Protein AF-A0A519GRW3-F1 (afdb_monomer_lite)

Sequence (108 aa):
MNQNTTTVSTMAVQIAAVDAEQDHDLSADFSYNPADPWAVAMTLSTVTGPVTWTFARDLLIEGQYEPTGDGDVHVWPCLSPCGEAVVIVELDSPAGETLLQFPTRAIQ

Structure (mmCIF, N/CA/C/O backbone):
data_AF-A0A519GRW3-F1
#
_entry.id   AF-A0A519GRW3-F1
#
loop_
_atom_site.group_PDB
_atom_site.id
_atom_site.type_symbol
_atom_site.label_atom_id
_atom_site.label_alt_id
_atom_site.label_comp_id
_atom_site.label_asym_id
_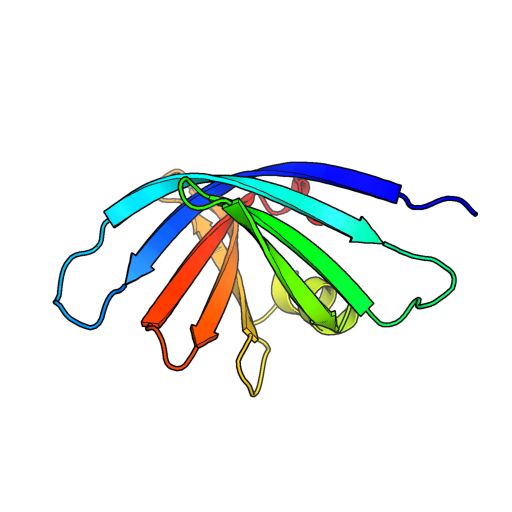atom_site.label_entity_id
_atom_site.label_seq_id
_atom_site.pdbx_PDB_ins_code
_atom_site.Cartn_x
_atom_site.Cartn_y
_atom_site.Cartn_z
_atom_site.occupancy
_atom_site.B_iso_or_equiv
_atom_site.auth_seq_id
_atom_site.auth_comp_id
_atom_site.auth_asym_id
_atom_site.auth_atom_id
_atom_site.pdbx_PDB_model_num
ATOM 1 N N . MET A 1 1 ? 2.555 7.718 -24.207 1.00 49.03 1 MET A N 1
ATOM 2 C CA . MET A 1 1 ? 2.997 7.682 -22.797 1.00 49.03 1 MET A CA 1
ATOM 3 C C . MET A 1 1 ? 1.723 7.636 -21.986 1.00 49.03 1 MET A C 1
ATOM 5 O O . MET A 1 1 ? 1.108 8.672 -21.783 1.00 49.03 1 MET A O 1
ATOM 9 N N . ASN A 1 2 ? 1.253 6.431 -21.677 1.00 53.44 2 ASN A N 1
ATOM 10 C CA . ASN A 1 2 ? -0.074 6.222 -21.113 1.00 53.44 2 ASN A CA 1
ATOM 11 C C . ASN A 1 2 ? 0.162 5.769 -19.676 1.00 53.44 2 ASN A C 1
ATOM 13 O O . ASN A 1 2 ? 0.541 4.623 -19.456 1.00 53.44 2 ASN A O 1
ATOM 17 N N . GLN A 1 3 ? 0.065 6.709 -18.739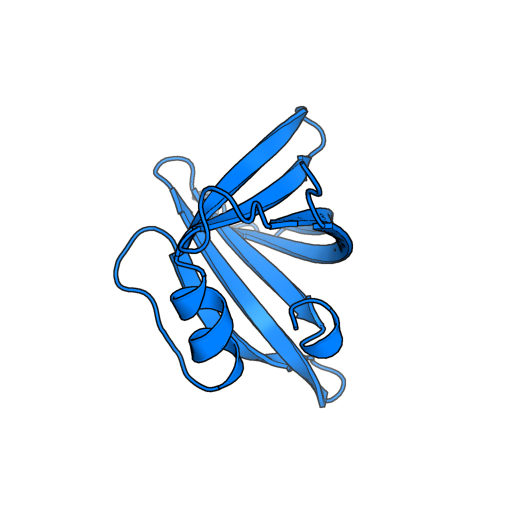 1.00 59.88 3 GLN A N 1
ATOM 18 C CA . GLN A 1 3 ? 0.042 6.394 -17.317 1.00 59.88 3 GLN A CA 1
ATOM 19 C C . GLN A 1 3 ? -1.397 6.010 -16.992 1.00 59.88 3 GLN A C 1
ATOM 21 O O . GLN A 1 3 ? -2.312 6.792 -17.257 1.00 59.88 3 GLN A O 1
ATOM 26 N N . ASN A 1 4 ? -1.596 4.790 -16.504 1.00 71.62 4 ASN A N 1
ATOM 27 C CA . ASN A 1 4 ? -2.903 4.366 -16.026 1.00 71.62 4 ASN A CA 1
ATOM 28 C C . ASN A 1 4 ? -2.969 4.746 -14.549 1.00 71.62 4 ASN A C 1
ATOM 30 O O . ASN A 1 4 ? -2.152 4.265 -13.762 1.00 71.62 4 ASN A O 1
ATOM 34 N N . THR A 1 5 ? -3.903 5.630 -14.203 1.00 73.69 5 THR A N 1
ATOM 35 C CA . THR A 1 5 ? -4.119 6.088 -12.829 1.00 73.69 5 THR A CA 1
ATOM 36 C C . THR A 1 5 ? -5.492 5.626 -12.365 1.00 73.69 5 THR A C 1
ATOM 38 O O . THR A 1 5 ? -6.492 5.904 -13.031 1.00 73.69 5 THR A O 1
ATOM 41 N N . THR A 1 6 ? -5.530 4.938 -11.230 1.00 78.62 6 THR A N 1
ATOM 42 C CA . THR A 1 6 ? -6.751 4.501 -10.554 1.00 78.62 6 THR A CA 1
ATOM 43 C C . THR A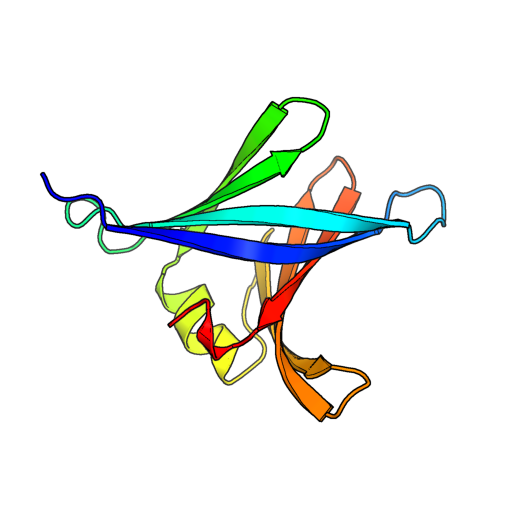 1 6 ? -6.831 5.203 -9.205 1.00 78.62 6 THR A C 1
ATOM 45 O O . THR A 1 6 ? -5.980 4.992 -8.342 1.00 78.62 6 THR A O 1
ATOM 48 N N . THR A 1 7 ? -7.861 6.025 -9.018 1.00 78.06 7 THR A N 1
ATOM 49 C CA . THR A 1 7 ? -8.157 6.668 -7.732 1.00 78.06 7 THR A CA 1
ATOM 50 C C . THR A 1 7 ? -9.008 5.743 -6.871 1.00 78.06 7 THR A C 1
ATOM 52 O O . THR A 1 7 ? -10.034 5.232 -7.327 1.00 78.06 7 THR A O 1
ATOM 55 N N . VAL A 1 8 ? -8.609 5.553 -5.617 1.00 77.69 8 VAL A N 1
ATOM 56 C CA . VAL A 1 8 ? -9.273 4.688 -4.643 1.00 77.69 8 VAL A CA 1
ATOM 57 C C . VAL A 1 8 ? -9.477 5.456 -3.339 1.00 77.69 8 VAL A C 1
ATOM 59 O O . VAL A 1 8 ? -8.528 5.952 -2.735 1.00 77.69 8 VAL A O 1
ATOM 62 N N . SER A 1 9 ? -10.722 5.532 -2.873 1.00 75.69 9 SER A N 1
ATOM 63 C CA . SER A 1 9 ? -11.004 5.963 -1.501 1.00 75.69 9 SER A CA 1
ATOM 64 C C . SER A 1 9 ? -10.641 4.834 -0.541 1.00 75.69 9 SER A C 1
ATOM 66 O O . SER A 1 9 ? -11.055 3.692 -0.749 1.00 75.69 9 SER A O 1
ATOM 68 N N . THR A 1 10 ? -9.857 5.149 0.484 1.00 77.69 10 THR A N 1
ATOM 69 C CA . THR A 1 10 ? -9.310 4.174 1.426 1.00 77.69 10 THR A CA 1
ATOM 70 C C . THR A 1 10 ? -9.447 4.676 2.855 1.00 77.69 10 THR A C 1
ATOM 72 O O . THR A 1 10 ? -9.489 5.882 3.104 1.00 77.69 10 THR A O 1
ATOM 75 N N . MET A 1 11 ? -9.509 3.746 3.799 1.00 75.75 11 MET A N 1
ATOM 76 C CA . MET A 1 11 ? -9.404 4.083 5.213 1.00 75.75 11 MET A CA 1
ATOM 77 C C . MET A 1 11 ? -7.942 3.981 5.627 1.00 75.75 11 MET A C 1
ATOM 79 O O . MET A 1 11 ? -7.259 3.018 5.276 1.00 75.75 11 MET A O 1
ATOM 83 N N . ALA A 1 12 ? -7.470 4.967 6.376 1.00 73.25 12 ALA A N 1
ATOM 84 C CA . ALA A 1 12 ? -6.130 4.991 6.924 1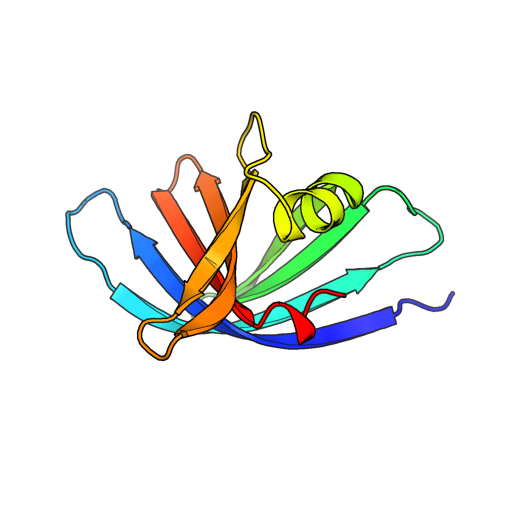.00 73.25 12 ALA A CA 1
ATOM 85 C C . ALA A 1 12 ? -6.189 5.067 8.442 1.00 73.25 12 ALA A C 1
ATOM 87 O O . ALA A 1 12 ? -6.875 5.925 8.998 1.00 73.25 12 ALA A O 1
ATOM 88 N N . VAL A 1 13 ? -5.421 4.200 9.084 1.00 71.19 13 VAL A N 1
ATOM 89 C CA . VAL A 1 13 ? -5.148 4.239 10.513 1.00 71.19 13 VAL A CA 1
ATOM 90 C C . VAL A 1 13 ? -3.688 4.620 10.664 1.00 71.19 13 VAL A C 1
ATOM 92 O O . VAL A 1 13 ? -2.794 3.885 10.245 1.00 71.19 13 VAL A O 1
ATOM 95 N N . GLN A 1 14 ? -3.431 5.797 11.220 1.00 65.94 14 GLN A N 1
ATOM 96 C CA . GLN A 1 14 ? -2.066 6.182 11.570 1.00 65.94 14 GLN A CA 1
ATOM 97 C C . GLN A 1 14 ? -1.788 5.771 13.009 1.00 65.94 14 GLN A C 1
ATOM 99 O O . GLN A 1 14 ? -2.547 6.130 13.912 1.00 65.94 14 GLN A O 1
ATOM 104 N N . ILE A 1 15 ? -0.687 5.048 13.209 1.00 61.88 15 ILE A N 1
ATOM 105 C CA . ILE A 1 15 ? -0.176 4.688 14.527 1.00 61.88 15 ILE A CA 1
ATOM 106 C C . ILE A 1 15 ? 1.052 5.565 14.768 1.00 61.88 15 ILE A C 1
ATOM 108 O O . ILE A 1 15 ? 2.177 5.272 14.362 1.00 61.88 15 ILE A O 1
ATOM 112 N N . ALA A 1 16 ? 0.823 6.716 15.397 1.00 59.44 16 ALA A N 1
ATOM 113 C CA . ALA A 1 16 ? 1.915 7.575 15.831 1.00 59.44 16 ALA A CA 1
ATOM 114 C C . ALA A 1 16 ? 2.522 7.028 17.131 1.00 59.44 16 ALA A C 1
ATOM 116 O O . ALA A 1 16 ? 1.810 6.495 17.978 1.00 59.44 16 ALA A O 1
ATOM 117 N N . ALA A 1 17 ? 3.820 7.271 17.353 1.00 54.41 17 ALA A N 1
ATOM 118 C CA . ALA A 1 17 ? 4.557 6.878 18.566 1.00 54.41 17 ALA A CA 1
ATOM 119 C C . ALA A 1 17 ? 3.955 7.396 19.900 1.00 54.41 17 ALA A C 1
ATOM 121 O O . ALA A 1 17 ? 4.440 7.060 20.980 1.00 54.41 17 ALA A O 1
ATOM 122 N N . VAL A 1 18 ? 2.907 8.221 19.837 1.00 53.78 18 VAL A N 1
ATOM 123 C CA . VAL A 1 18 ? 2.056 8.615 20.962 1.00 53.78 18 VAL A CA 1
ATOM 124 C C . VAL A 1 18 ? 0.701 7.915 20.805 1.00 53.78 18 VAL A C 1
ATOM 126 O O . VAL A 1 18 ? -0.240 8.542 20.344 1.00 53.78 18 VAL A O 1
ATOM 129 N N . ASP A 1 19 ? 0.665 6.622 21.141 1.00 51.59 19 ASP A N 1
ATOM 130 C CA . ASP A 1 19 ? -0.467 5.710 21.438 1.00 51.59 19 ASP A CA 1
ATOM 131 C C . ASP A 1 19 ? -1.905 6.213 21.152 1.00 51.59 19 ASP A C 1
ATOM 133 O O . ASP A 1 19 ? -2.776 6.228 22.024 1.00 51.59 19 ASP A O 1
ATOM 137 N N . ALA A 1 20 ? -2.161 6.675 19.931 1.00 59.00 20 ALA A N 1
ATOM 138 C CA . ALA A 1 20 ? -3.459 7.164 19.499 1.00 59.00 20 ALA A CA 1
ATOM 139 C C . ALA A 1 20 ? -3.706 6.680 18.075 1.00 59.00 20 ALA A C 1
ATOM 141 O O . ALA A 1 20 ? -3.194 7.253 17.114 1.00 59.00 20 ALA A O 1
ATOM 142 N N . GLU A 1 21 ? -4.505 5.623 17.957 1.00 62.41 21 GLU A N 1
ATOM 143 C CA . GLU A 1 21 ? -5.078 5.199 16.686 1.00 62.41 21 GLU A CA 1
ATOM 144 C C . GLU A 1 21 ? -6.037 6.296 16.210 1.00 62.41 21 GLU A C 1
ATOM 146 O O . GLU A 1 21 ? -7.019 6.630 16.882 1.00 62.41 21 GLU A O 1
ATOM 151 N N . GLN A 1 22 ? -5.722 6.910 15.071 1.00 64.38 22 GLN A N 1
ATOM 152 C CA . GLN A 1 22 ? -6.598 7.886 14.432 1.00 64.38 22 GLN A CA 1
ATOM 153 C C . GLN A 1 22 ? -7.071 7.347 13.087 1.00 64.38 22 GLN A C 1
ATOM 155 O O . GLN A 1 22 ? -6.278 7.216 12.154 1.00 64.38 22 GLN A O 1
ATOM 160 N N . ASP A 1 23 ? -8.376 7.091 12.995 1.00 66.81 23 ASP A N 1
ATOM 161 C CA . ASP A 1 23 ? -9.043 6.755 11.741 1.00 66.81 23 ASP A CA 1
ATOM 162 C C . ASP A 1 23 ? -9.245 8.017 10.893 1.00 66.81 23 ASP A C 1
ATOM 164 O O . ASP A 1 23 ? -9.833 9.011 11.342 1.00 66.81 23 ASP A O 1
ATOM 168 N N . HIS A 1 24 ? -8.787 7.978 9.644 1.00 73.56 24 HIS A N 1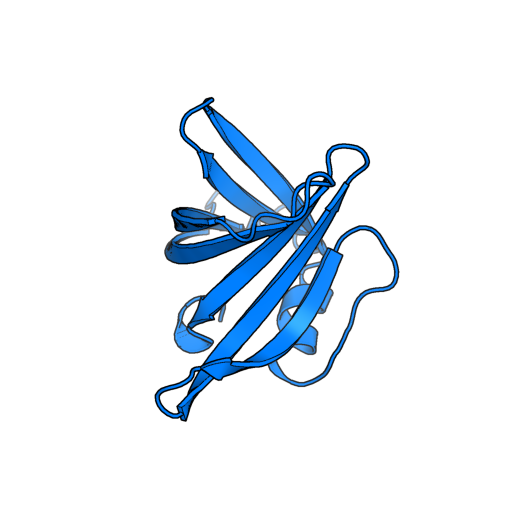
ATOM 169 C CA . HIS A 1 24 ? -9.046 9.020 8.659 1.00 73.56 24 HIS A CA 1
ATOM 170 C C . HIS A 1 24 ? -9.432 8.420 7.308 1.00 73.56 24 HIS A C 1
ATOM 172 O O . HIS A 1 24 ? -8.809 7.473 6.828 1.00 73.56 24 HIS A O 1
ATOM 178 N N . ASP A 1 25 ? -10.427 9.016 6.653 1.00 79.19 25 ASP A N 1
ATOM 179 C CA . ASP A 1 25 ? -10.679 8.761 5.238 1.00 79.19 25 ASP A CA 1
ATOM 180 C C . ASP A 1 25 ? -9.596 9.462 4.409 1.00 79.19 25 ASP A C 1
ATOM 182 O O . ASP A 1 25 ? -9.490 10.691 4.412 1.00 79.19 25 ASP A O 1
ATOM 186 N N . LEU A 1 26 ? -8.786 8.684 3.689 1.00 83.50 26 LEU A N 1
ATOM 187 C CA . LEU A 1 26 ? -7.778 9.198 2.765 1.00 83.50 26 LEU A CA 1
ATOM 188 C C . LEU A 1 26 ? -8.135 8.828 1.324 1.00 83.50 26 LEU A C 1
ATOM 190 O O . LEU A 1 26 ? -8.680 7.766 1.027 1.00 83.50 26 LEU A O 1
ATOM 194 N N . SER A 1 27 ? -7.788 9.715 0.394 1.00 87.19 27 SER A N 1
ATOM 195 C CA . SER A 1 27 ? -7.762 9.365 -1.026 1.00 87.19 27 SER A CA 1
ATOM 196 C C . SER A 1 27 ? -6.370 8.868 -1.379 1.00 87.19 27 SER A C 1
ATOM 198 O O . SER A 1 27 ? -5.384 9.550 -1.085 1.00 87.19 27 SER A O 1
ATOM 200 N N . ALA A 1 28 ? -6.301 7.708 -2.022 1.00 90.12 28 ALA A N 1
ATOM 201 C CA . ALA A 1 28 ? -5.072 7.148 -2.553 1.00 90.12 28 ALA A CA 1
ATOM 202 C C . ALA A 1 28 ? -5.192 6.972 -4.067 1.00 90.12 28 ALA A C 1
ATOM 204 O O . ALA A 1 28 ? -6.170 6.421 -4.568 1.00 90.12 28 ALA A O 1
ATOM 205 N N . ASP A 1 29 ? -4.176 7.402 -4.797 1.00 91.25 29 ASP A N 1
ATOM 206 C CA . ASP A 1 29 ? -4.084 7.228 -6.239 1.00 91.25 29 ASP A CA 1
ATOM 207 C C . ASP A 1 29 ? -2.975 6.239 -6.563 1.00 91.25 29 ASP A C 1
ATOM 209 O O . ASP A 1 29 ? -1.809 6.489 -6.264 1.00 91.25 29 ASP A O 1
ATOM 213 N N . PHE A 1 30 ? -3.328 5.126 -7.199 1.00 90.75 30 PHE A N 1
ATOM 214 C CA . PHE A 1 30 ? -2.359 4.171 -7.719 1.00 90.75 30 PHE A CA 1
ATOM 215 C C . PHE A 1 30 ? -2.067 4.507 -9.173 1.00 90.75 30 PHE A C 1
ATOM 217 O O . PHE A 1 30 ? -2.975 4.652 -9.993 1.00 90.75 30 PHE A O 1
ATOM 224 N N . SER A 1 31 ? -0.788 4.623 -9.504 1.00 90.50 31 SER A N 1
ATOM 225 C CA . SER A 1 31 ? -0.330 4.905 -10.855 1.00 90.50 31 SER A CA 1
ATOM 226 C C . SER A 1 31 ? 0.681 3.867 -11.312 1.00 90.50 31 SER A C 1
ATOM 228 O O . SER A 1 31 ? 1.584 3.458 -10.577 1.00 90.50 31 SER A O 1
ATOM 230 N N . TYR A 1 32 ? 0.502 3.438 -12.557 1.00 89.12 32 TYR A N 1
ATOM 231 C CA . TYR A 1 32 ? 1.390 2.511 -13.236 1.00 89.12 32 TYR A CA 1
ATOM 232 C C . TYR A 1 32 ? 1.996 3.180 -14.467 1.00 89.12 32 TYR A C 1
ATOM 234 O O . TYR A 1 32 ? 1.281 3.711 -15.327 1.00 89.12 32 TYR A O 1
ATOM 242 N N . ASN A 1 33 ? 3.324 3.119 -14.569 1.00 89.50 33 ASN A N 1
ATOM 243 C CA . ASN A 1 33 ? 4.068 3.618 -15.713 1.00 89.50 33 ASN A CA 1
ATOM 244 C C . ASN A 1 33 ? 4.648 2.441 -16.516 1.00 89.50 33 ASN A C 1
ATOM 246 O O . ASN A 1 33 ? 5.578 1.794 -16.048 1.00 89.50 33 ASN A O 1
ATOM 250 N N . PRO A 1 34 ? 4.205 2.200 -17.762 1.00 89.31 34 PRO A N 1
ATOM 251 C CA . PRO A 1 34 ? 4.755 1.126 -18.592 1.00 89.31 34 PRO A CA 1
ATOM 252 C C . PRO A 1 34 ? 6.260 1.245 -18.879 1.00 89.31 34 PRO A C 1
ATOM 254 O O . PRO A 1 34 ? 6.883 0.260 -19.265 1.00 89.31 34 PRO A O 1
ATOM 257 N N . ALA A 1 35 ? 6.843 2.443 -18.739 1.00 91.88 35 ALA A N 1
ATOM 258 C CA . ALA A 1 35 ? 8.285 2.646 -18.874 1.00 91.88 35 ALA A CA 1
ATOM 259 C C . ALA A 1 35 ? 9.080 2.175 -17.641 1.00 91.88 35 ALA A C 1
ATOM 261 O O . ALA A 1 35 ? 10.278 1.937 -17.765 1.00 91.88 35 ALA A O 1
ATOM 262 N N . ASP A 1 36 ? 8.419 2.022 -16.492 1.00 90.31 36 ASP A N 1
ATOM 263 C CA . ASP A 1 36 ? 8.963 1.419 -15.275 1.00 90.31 36 ASP A CA 1
ATOM 264 C C . ASP A 1 36 ? 7.999 0.332 -14.760 1.00 90.31 36 ASP A C 1
ATOM 266 O O . ASP A 1 36 ? 7.249 0.534 -13.805 1.00 90.31 36 ASP A O 1
ATOM 270 N N . PRO A 1 37 ? 7.941 -0.825 -15.444 1.00 90.19 37 PRO A N 1
ATOM 271 C CA . PRO A 1 37 ? 6.886 -1.813 -15.235 1.00 90.19 37 PRO A CA 1
ATOM 272 C C . PRO A 1 37 ? 6.986 -2.567 -13.901 1.00 90.19 37 PRO A C 1
ATOM 274 O O . PRO A 1 37 ? 6.072 -3.329 -13.573 1.00 90.19 37 PRO A O 1
ATOM 277 N N . TRP A 1 38 ? 8.091 -2.388 -13.176 1.00 92.38 38 TRP A N 1
ATOM 278 C CA . TRP A 1 38 ? 8.405 -3.073 -11.924 1.00 92.38 38 TRP A CA 1
ATOM 279 C C . TRP A 1 38 ? 7.903 -2.319 -10.699 1.00 92.38 38 TRP A C 1
ATOM 281 O O . TRP A 1 38 ? 7.819 -2.909 -9.625 1.00 92.38 38 TRP A O 1
ATOM 291 N N . ALA A 1 39 ? 7.563 -1.041 -10.852 1.00 92.94 39 ALA A N 1
ATOM 292 C CA . ALA A 1 39 ? 7.147 -0.177 -9.764 1.00 92.94 39 ALA A CA 1
ATOM 293 C C . ALA A 1 39 ? 5.669 0.211 -9.886 1.00 92.94 39 ALA A C 1
ATOM 295 O O . ALA A 1 39 ? 5.137 0.433 -10.977 1.00 92.94 39 ALA A O 1
ATOM 296 N N . VAL A 1 40 ? 5.014 0.329 -8.736 1.00 92.56 40 VAL A N 1
ATOM 297 C CA . VAL A 1 40 ? 3.724 1.004 -8.591 1.00 92.56 40 VAL A CA 1
ATOM 298 C C . VAL A 1 40 ? 3.936 2.193 -7.671 1.00 92.56 40 VAL A C 1
ATOM 300 O O . VAL A 1 40 ? 4.587 2.069 -6.633 1.00 92.56 40 VAL A O 1
ATOM 303 N N . ALA A 1 41 ? 3.393 3.346 -8.058 1.00 93.94 41 ALA A N 1
ATOM 304 C CA . ALA A 1 41 ? 3.399 4.531 -7.218 1.00 93.94 41 ALA A CA 1
ATOM 305 C C . ALA A 1 41 ? 2.002 4.759 -6.634 1.00 93.94 41 ALA A C 1
ATOM 307 O O . ALA A 1 41 ? 1.022 4.831 -7.376 1.00 93.94 41 ALA A O 1
ATOM 308 N N . MET A 1 42 ? 1.930 4.882 -5.312 1.00 93.69 42 MET A N 1
ATOM 309 C CA . MET A 1 42 ? 0.725 5.211 -4.559 1.00 93.69 42 MET A CA 1
ATOM 310 C C . MET A 1 42 ? 0.862 6.617 -3.978 1.00 93.69 42 MET A C 1
ATOM 312 O O . MET A 1 42 ? 1.761 6.874 -3.178 1.00 93.69 42 MET A O 1
ATOM 316 N N . THR A 1 43 ? -0.034 7.526 -4.348 1.00 93.31 43 THR A N 1
ATOM 317 C CA . THR A 1 43 ? -0.066 8.893 -3.825 1.00 93.31 43 THR A CA 1
ATOM 318 C C . THR A 1 43 ? -1.219 9.058 -2.845 1.00 93.31 43 THR A C 1
ATOM 320 O O . THR A 1 43 ? -2.380 8.973 -3.227 1.00 93.31 43 THR A O 1
ATOM 323 N N . LEU A 1 44 ? -0.902 9.328 -1.582 1.00 90.38 44 LEU A N 1
ATOM 324 C CA . LEU A 1 44 ? -1.861 9.623 -0.523 1.00 90.38 44 LEU A CA 1
ATOM 325 C C . LEU A 1 44 ? -2.111 11.127 -0.458 1.00 90.38 44 LEU A C 1
ATOM 327 O O . LEU A 1 44 ? -1.181 11.908 -0.254 1.00 90.38 44 LEU A O 1
ATOM 331 N N . SER A 1 45 ? -3.366 11.539 -0.588 1.00 89.75 45 SER A N 1
ATOM 332 C CA . SER A 1 45 ? -3.774 12.932 -0.406 1.00 89.75 45 SER A CA 1
ATOM 333 C C . SER A 1 45 ? -4.008 13.215 1.075 1.00 89.75 45 SER A C 1
ATOM 335 O O . SER A 1 45 ? -5.064 12.891 1.612 1.00 89.75 45 SER A O 1
ATOM 337 N N . THR A 1 46 ? -3.016 13.810 1.741 1.00 84.50 46 THR A N 1
ATOM 338 C CA . THR A 1 46 ? -3.092 14.168 3.165 1.00 84.50 46 THR A CA 1
ATOM 339 C C . THR A 1 46 ? -3.388 15.658 3.353 1.00 84.50 46 THR A C 1
ATOM 341 O O . THR A 1 46 ? -3.242 16.461 2.429 1.00 84.50 46 THR A O 1
ATOM 344 N N . VAL A 1 47 ? -3.746 16.058 4.575 1.00 81.69 47 VAL A N 1
ATOM 345 C CA . VAL A 1 47 ? -3.996 17.469 4.926 1.00 81.69 47 VAL A CA 1
ATOM 346 C C . VAL A 1 47 ? -2.764 18.371 4.777 1.00 81.69 47 VAL A C 1
ATOM 348 O O . VAL A 1 47 ? -2.913 19.576 4.584 1.00 81.69 47 VAL A O 1
ATOM 351 N N . THR A 1 48 ? -1.551 17.814 4.857 1.00 85.31 48 THR A N 1
ATOM 352 C CA . THR A 1 48 ? -0.291 18.561 4.696 1.00 85.31 48 THR A CA 1
ATOM 353 C C . THR A 1 48 ? 0.210 18.573 3.250 1.00 85.31 48 THR A C 1
ATOM 355 O O . THR A 1 48 ? 1.123 19.333 2.928 1.00 85.31 48 THR A O 1
ATOM 358 N N . GLY A 1 49 ? -0.405 17.779 2.371 1.00 87.25 49 GLY A N 1
ATOM 359 C CA . GLY A 1 49 ? -0.051 17.651 0.961 1.00 87.25 49 GLY A CA 1
ATOM 360 C C . GLY A 1 49 ? 0.007 16.193 0.489 1.00 87.25 49 GLY A C 1
ATOM 361 O O . GLY A 1 49 ? -0.095 15.264 1.295 1.00 87.25 49 GLY A O 1
ATOM 362 N N . PRO A 1 50 ? 0.151 15.965 -0.827 1.00 90.94 50 PRO A N 1
ATOM 363 C CA . PRO A 1 50 ? 0.265 14.620 -1.372 1.00 90.94 50 PRO A CA 1
ATOM 364 C C . PRO A 1 50 ? 1.609 13.979 -0.996 1.00 90.94 50 PRO A C 1
ATOM 366 O O . PRO A 1 50 ? 2.665 14.584 -1.183 1.00 90.94 50 PRO A O 1
ATOM 369 N N . VAL A 1 51 ? 1.574 12.734 -0.521 1.00 91.12 51 VAL A N 1
ATOM 370 C CA . VAL A 1 51 ? 2.761 11.918 -0.217 1.00 91.12 51 VAL A CA 1
ATOM 371 C C . VAL A 1 51 ? 2.773 10.717 -1.150 1.00 91.12 51 VAL A C 1
ATOM 373 O O . VAL A 1 51 ? 1.777 10.010 -1.241 1.00 91.12 51 VAL A O 1
ATOM 376 N N . THR A 1 52 ? 3.879 10.486 -1.860 1.00 93.19 52 THR A N 1
ATOM 377 C CA . THR A 1 52 ? 3.983 9.380 -2.826 1.00 93.19 52 THR A CA 1
ATOM 378 C C . THR A 1 52 ? 4.935 8.307 -2.330 1.00 93.19 52 THR A C 1
ATOM 380 O O . THR A 1 52 ? 6.098 8.591 -2.055 1.00 93.19 52 THR A O 1
ATOM 383 N N . TRP A 1 53 ? 4.433 7.080 -2.281 1.00 94.19 53 TRP A N 1
ATOM 384 C CA . TRP A 1 53 ? 5.185 5.863 -2.018 1.00 94.19 53 TRP A CA 1
ATOM 385 C C . TRP A 1 53 ? 5.386 5.103 -3.318 1.00 94.19 53 TRP A C 1
ATOM 387 O O . TRP A 1 53 ? 4.487 5.046 -4.151 1.00 94.19 53 TRP A O 1
ATOM 397 N N . THR A 1 54 ? 6.572 4.539 -3.513 1.00 93.94 54 THR A N 1
ATOM 398 C CA . THR A 1 54 ? 6.870 3.683 -4.664 1.00 93.94 54 THR A CA 1
ATOM 399 C C . THR A 1 54 ? 7.411 2.366 -4.152 1.00 93.94 54 THR A C 1
ATOM 401 O O . THR A 1 54 ? 8.351 2.352 -3.363 1.00 93.94 54 THR A O 1
ATOM 404 N N . PHE A 1 55 ? 6.815 1.269 -4.596 1.00 93.88 55 PHE A N 1
ATOM 405 C CA . PHE A 1 55 ? 7.186 -0.079 -4.183 1.00 93.88 55 PHE A CA 1
ATOM 406 C C . PHE A 1 55 ? 7.053 -1.048 -5.355 1.00 93.88 55 PHE A C 1
ATOM 408 O O . PHE A 1 55 ? 6.527 -0.706 -6.420 1.00 93.88 55 PHE A O 1
ATOM 415 N N . ALA A 1 56 ? 7.580 -2.258 -5.169 1.00 94.50 56 ALA A N 1
ATOM 416 C CA . ALA A 1 56 ? 7.550 -3.287 -6.194 1.00 94.50 56 ALA A CA 1
ATOM 417 C C . ALA A 1 56 ? 6.104 -3.649 -6.550 1.00 94.50 56 ALA A C 1
ATOM 419 O O . ALA A 1 56 ? 5.267 -3.883 -5.683 1.00 94.50 56 ALA A O 1
ATOM 420 N N . ARG A 1 57 ? 5.816 -3.743 -7.845 1.00 93.31 57 ARG A N 1
ATOM 421 C CA . ARG A 1 57 ? 4.511 -4.176 -8.341 1.00 93.31 57 ARG A CA 1
ATOM 422 C C . ARG A 1 57 ? 4.152 -5.571 -7.834 1.00 93.31 57 ARG A C 1
ATOM 424 O O . ARG A 1 57 ? 3.006 -5.798 -7.456 1.00 93.31 57 ARG A O 1
ATOM 431 N N . ASP A 1 58 ? 5.128 -6.473 -7.811 1.00 94.31 58 ASP A N 1
ATOM 432 C CA . ASP A 1 58 ? 4.919 -7.850 -7.367 1.00 94.31 58 ASP A CA 1
ATOM 433 C C . ASP A 1 58 ? 4.544 -7.914 -5.879 1.00 94.31 58 ASP A C 1
ATOM 435 O O . ASP A 1 58 ? 3.683 -8.710 -5.524 1.00 94.31 58 ASP A O 1
ATOM 439 N N . LEU A 1 59 ? 5.043 -6.989 -5.044 1.00 94.75 59 LEU A N 1
ATOM 440 C CA . LEU A 1 59 ? 4.644 -6.873 -3.634 1.00 94.75 59 LEU A CA 1
ATOM 441 C C . LEU A 1 59 ? 3.126 -6.666 -3.487 1.00 94.75 59 LEU A C 1
ATOM 443 O O . LEU A 1 59 ? 2.486 -7.296 -2.651 1.00 94.75 59 LEU A O 1
ATOM 447 N N . LEU A 1 60 ? 2.527 -5.816 -4.328 1.00 92.12 60 LEU A N 1
ATOM 448 C CA . LEU A 1 60 ? 1.081 -5.565 -4.303 1.00 92.12 60 LEU A CA 1
ATOM 449 C C . LEU A 1 60 ? 0.269 -6.738 -4.864 1.00 92.12 60 LEU A C 1
ATOM 451 O O . LEU A 1 60 ? -0.869 -6.962 -4.455 1.00 92.12 60 LEU A O 1
ATOM 455 N N . ILE A 1 61 ? 0.826 -7.465 -5.834 1.00 92.62 61 ILE A N 1
ATOM 456 C CA . ILE A 1 61 ? 0.165 -8.626 -6.438 1.00 92.62 61 ILE A CA 1
ATOM 457 C C . ILE A 1 61 ? 0.168 -9.795 -5.454 1.00 92.62 61 ILE A C 1
ATOM 459 O O . ILE A 1 61 ? -0.885 -10.371 -5.200 1.00 92.62 61 ILE A O 1
ATOM 463 N N . GLU A 1 62 ? 1.323 -10.131 -4.885 1.00 95.38 62 GLU A N 1
ATOM 464 C CA . GLU A 1 62 ? 1.474 -11.221 -3.916 1.00 95.38 62 GLU A CA 1
ATOM 465 C C . GLU A 1 62 ? 0.728 -10.913 -2.614 1.00 95.38 62 GLU A C 1
ATOM 467 O O . GLU A 1 62 ? -0.004 -11.762 -2.103 1.00 95.38 62 GLU A O 1
ATOM 472 N N . GLY A 1 63 ? 0.793 -9.658 -2.156 1.00 94.81 63 GLY A N 1
ATOM 473 C CA . GLY A 1 63 ? 0.125 -9.169 -0.949 1.00 94.81 63 GLY A CA 1
ATOM 474 C C . GLY A 1 63 ? -1.402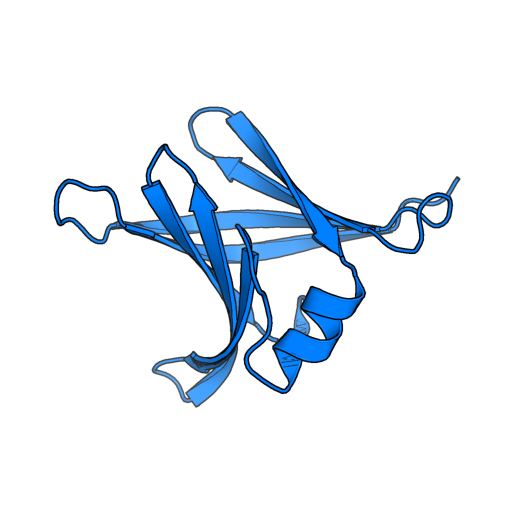 -9.223 -0.972 1.00 94.81 63 GLY A C 1
ATOM 475 O O . GLY A 1 63 ? -2.042 -9.087 0.068 1.00 94.81 63 GLY A O 1
ATOM 476 N N . GLN A 1 64 ? -2.013 -9.465 -2.135 1.00 93.81 64 GLN A N 1
ATOM 477 C CA . GLN A 1 64 ? -3.444 -9.767 -2.235 1.00 93.81 64 GLN A CA 1
ATOM 478 C C . GLN A 1 64 ? -3.794 -11.197 -1.801 1.00 93.81 64 GLN A C 1
ATOM 480 O O . GLN A 1 64 ? -4.970 -11.484 -1.569 1.00 93.81 64 GLN A O 1
ATOM 485 N N . TYR A 1 65 ? -2.810 -12.094 -1.702 1.00 94.19 65 TYR A N 1
ATOM 486 C CA . TYR A 1 65 ? -3.017 -13.524 -1.460 1.00 94.19 65 TYR A CA 1
ATOM 487 C C . TYR A 1 65 ? -2.308 -14.034 -0.206 1.00 94.19 65 TYR A C 1
ATOM 489 O O . TYR A 1 65 ? -2.838 -14.927 0.456 1.00 94.19 65 TYR A O 1
ATOM 497 N N . GLU A 1 66 ? -1.158 -13.465 0.151 1.00 95.69 66 GLU A N 1
ATOM 498 C CA . GLU A 1 66 ? -0.409 -13.833 1.353 1.00 95.69 66 GLU A CA 1
ATOM 499 C C . GLU A 1 66 ? 0.351 -12.639 1.948 1.00 95.69 66 GLU A C 1
ATOM 501 O O . GLU A 1 66 ? 0.591 -11.662 1.243 1.00 95.69 66 GLU A O 1
ATOM 506 N N . PRO A 1 67 ? 0.720 -12.675 3.241 1.00 97.00 67 PRO A N 1
ATOM 507 C CA . PRO A 1 67 ? 1.574 -11.647 3.826 1.00 97.00 67 PRO A CA 1
ATOM 508 C C . PRO A 1 67 ? 2.951 -11.590 3.150 1.00 97.00 67 PRO A C 1
ATOM 510 O O . PRO A 1 67 ? 3.644 -12.603 3.078 1.00 97.00 67 PRO A O 1
ATOM 513 N N . THR A 1 68 ? 3.352 -10.406 2.689 1.00 96.94 68 THR A N 1
ATOM 514 C CA . THR A 1 68 ? 4.616 -10.160 1.975 1.00 96.94 68 THR A CA 1
ATOM 515 C C . THR A 1 68 ? 5.192 -8.779 2.318 1.00 96.94 68 THR A C 1
ATOM 517 O O . THR A 1 68 ? 4.471 -7.889 2.773 1.00 96.94 68 THR A O 1
ATOM 520 N N . GLY A 1 69 ? 6.494 -8.594 2.096 1.00 94.44 69 GLY A N 1
ATOM 521 C CA . GLY A 1 69 ? 7.266 -7.404 2.478 1.00 94.44 69 GLY A CA 1
ATOM 522 C C . GLY A 1 69 ? 8.400 -7.742 3.448 1.00 94.44 69 GLY A C 1
ATOM 523 O O . GLY A 1 69 ? 8.224 -8.569 4.335 1.00 94.44 69 GLY A O 1
ATOM 524 N N . ASP A 1 70 ? 9.570 -7.132 3.247 1.00 85.81 70 ASP A N 1
ATOM 525 C CA . ASP A 1 70 ? 10.782 -7.322 4.077 1.00 85.81 70 ASP A CA 1
ATOM 526 C C . ASP A 1 70 ? 11.450 -5.967 4.410 1.00 85.81 70 ASP A C 1
ATOM 528 O O . ASP A 1 70 ? 12.637 -5.882 4.707 1.00 85.81 70 ASP A O 1
ATOM 532 N N . GLY A 1 71 ? 10.706 -4.864 4.299 1.00 89.25 71 GLY A N 1
ATOM 533 C CA . GLY A 1 71 ? 11.243 -3.512 4.456 1.00 89.25 71 GLY A CA 1
ATOM 534 C C . GLY A 1 71 ? 10.165 -2.527 4.876 1.00 89.25 71 GLY A C 1
ATOM 535 O O . GLY A 1 71 ? 9.241 -2.884 5.589 1.00 89.25 71 GLY A O 1
ATOM 536 N N . ASP A 1 72 ? 10.248 -1.296 4.387 1.00 93.38 72 ASP A N 1
ATOM 537 C CA . ASP A 1 72 ? 9.351 -0.209 4.806 1.00 93.38 72 ASP A CA 1
ATOM 538 C C . ASP A 1 72 ? 7.884 -0.394 4.358 1.00 93.38 72 ASP A C 1
ATOM 540 O O . ASP A 1 72 ? 7.016 0.398 4.718 1.00 93.38 72 ASP A O 1
ATOM 544 N N . VAL A 1 73 ? 7.599 -1.403 3.526 1.00 95.38 73 VAL A N 1
ATOM 545 C CA . VAL A 1 73 ? 6.255 -1.690 3.014 1.00 95.38 73 VAL A CA 1
ATOM 546 C C . VAL A 1 73 ? 5.931 -3.162 3.210 1.00 95.38 73 VAL A C 1
ATOM 548 O O . VAL A 1 73 ? 6.605 -4.030 2.648 1.00 95.38 73 VAL A O 1
ATOM 551 N N . HIS A 1 74 ? 4.848 -3.423 3.935 1.00 96.31 74 HIS A N 1
ATOM 552 C CA . HIS A 1 74 ? 4.273 -4.753 4.105 1.00 96.31 74 HIS A CA 1
ATOM 553 C C . HIS A 1 74 ? 2.844 -4.769 3.565 1.00 96.31 74 HIS A C 1
ATOM 555 O O . HIS A 1 74 ? 2.101 -3.796 3.694 1.00 96.31 74 HIS A O 1
ATOM 561 N N . VAL A 1 75 ? 2.458 -5.868 2.920 1.00 96.31 75 VAL A N 1
ATOM 562 C CA . VAL A 1 75 ? 1.143 -6.019 2.292 1.00 96.31 75 VAL A CA 1
ATOM 563 C C . VAL A 1 75 ? 0.577 -7.392 2.621 1.00 96.31 75 VAL A C 1
ATOM 565 O O . VAL A 1 75 ? 1.277 -8.396 2.504 1.00 96.31 75 VAL A O 1
ATOM 568 N N . TRP A 1 76 ? -0.689 -7.455 3.034 1.00 97.06 76 TRP A N 1
ATOM 569 C CA . TRP A 1 76 ? -1.350 -8.729 3.320 1.00 97.06 76 TRP A CA 1
ATOM 570 C C . TRP A 1 76 ? -2.869 -8.677 3.121 1.00 97.06 76 TRP A C 1
ATOM 572 O O . TRP A 1 76 ? -3.494 -7.623 3.293 1.00 97.06 76 TRP A O 1
ATOM 582 N N . PRO A 1 77 ? -3.508 -9.822 2.817 1.00 96.62 77 PRO A N 1
ATOM 583 C CA . PRO A 1 77 ? -4.959 -9.902 2.755 1.00 96.62 77 PRO A CA 1
ATOM 584 C C . PRO A 1 77 ? -5.575 -9.957 4.157 1.00 96.62 77 PRO A C 1
ATOM 586 O O . PRO A 1 77 ? -5.041 -10.579 5.076 1.00 96.62 77 PRO A O 1
ATOM 589 N N . CYS A 1 78 ? -6.753 -9.357 4.312 1.00 95.31 78 CYS A N 1
ATOM 590 C CA . CYS A 1 78 ? -7.545 -9.421 5.536 1.00 95.31 78 CYS A CA 1
ATOM 591 C C . CYS A 1 78 ? -9.051 -9.424 5.212 1.00 95.31 78 CYS A C 1
ATOM 593 O O . CYS A 1 78 ? -9.473 -9.302 4.058 1.00 95.31 78 CYS A O 1
ATOM 595 N N . LEU A 1 79 ? -9.873 -9.562 6.249 1.00 93.75 79 LEU A N 1
ATOM 596 C CA . LEU A 1 79 ? -11.307 -9.315 6.185 1.00 93.75 79 LEU A CA 1
ATOM 597 C C . LEU A 1 79 ? -11.630 -8.057 6.983 1.00 93.75 79 LEU A C 1
ATOM 599 O O . LEU A 1 79 ? -11.201 -7.916 8.127 1.00 93.75 79 LEU A O 1
ATOM 603 N N . SER A 1 80 ? -12.422 -7.165 6.393 1.00 88.75 80 SER A N 1
ATOM 604 C CA . SER A 1 80 ? -12.979 -6.033 7.132 1.00 88.75 80 SER A CA 1
ATOM 605 C C . SER A 1 80 ? -13.918 -6.525 8.248 1.00 88.75 80 SER A C 1
ATOM 607 O O . SER A 1 80 ? -14.386 -7.669 8.200 1.00 88.75 80 SER A O 1
ATOM 609 N N . PRO A 1 81 ? -14.295 -5.674 9.222 1.00 86.00 81 PRO A N 1
ATOM 610 C CA . PRO A 1 81 ? -15.275 -6.040 10.252 1.00 86.00 81 PRO A CA 1
ATOM 611 C C . PRO A 1 81 ? -16.626 -6.521 9.694 1.00 86.00 81 PRO A C 1
ATOM 613 O O . PRO A 1 81 ? -17.350 -7.260 10.358 1.00 86.00 81 PRO A O 1
ATOM 616 N N . CYS A 1 82 ? -16.959 -6.128 8.461 1.00 89.94 82 CYS A N 1
ATOM 617 C CA . CYS A 1 82 ? -18.168 -6.543 7.747 1.00 89.94 82 CYS A CA 1
ATOM 618 C C . CYS A 1 82 ? -17.987 -7.837 6.926 1.00 89.94 82 CYS A C 1
ATOM 620 O O . CYS A 1 82 ? -18.934 -8.279 6.278 1.00 89.94 82 CYS A O 1
ATOM 622 N N . GLY A 1 83 ? -16.796 -8.446 6.935 1.00 91.75 83 GLY A N 1
ATOM 623 C CA . GLY A 1 83 ? -16.474 -9.668 6.193 1.00 91.75 83 GLY A CA 1
ATOM 624 C C . GLY A 1 83 ? -16.121 -9.450 4.718 1.00 91.75 83 GLY A C 1
ATOM 625 O O . GLY A 1 83 ? -16.150 -10.404 3.943 1.00 91.75 83 GLY A O 1
ATOM 626 N N . GLU A 1 84 ? -15.807 -8.219 4.306 1.00 92.12 84 GLU A N 1
ATOM 627 C CA . GLU A 1 84 ? -15.375 -7.939 2.933 1.00 92.12 84 GLU A CA 1
ATOM 628 C C . GLU A 1 84 ? -13.876 -8.199 2.767 1.00 92.12 84 GLU A C 1
ATOM 630 O O . GLU A 1 84 ? -13.089 -7.894 3.663 1.00 92.12 84 GLU A O 1
ATOM 635 N N . ALA A 1 85 ? -13.478 -8.720 1.603 1.00 92.62 85 ALA A N 1
ATOM 636 C CA . ALA A 1 85 ? -12.070 -8.876 1.259 1.00 92.62 85 ALA A CA 1
ATOM 637 C C . ALA A 1 85 ? -11.400 -7.502 1.117 1.00 92.62 85 ALA A C 1
ATOM 639 O O . ALA A 1 85 ? -11.812 -6.667 0.297 1.00 92.62 85 ALA A O 1
ATOM 640 N N . VAL A 1 86 ? -10.367 -7.294 1.925 1.00 94.19 86 VAL A N 1
ATOM 641 C CA . VAL A 1 86 ? -9.534 -6.096 1.920 1.00 94.19 86 VAL A CA 1
ATOM 642 C C . VAL A 1 86 ? -8.067 -6.493 1.869 1.00 94.19 86 VAL A C 1
ATOM 644 O O . VAL A 1 86 ? -7.693 -7.618 2.200 1.00 94.19 86 VAL A O 1
ATOM 647 N N . VAL A 1 87 ? -7.233 -5.552 1.460 1.00 94.75 87 VAL A N 1
ATOM 648 C CA . VAL A 1 87 ? -5.784 -5.653 1.575 1.00 94.75 87 VAL A CA 1
ATOM 649 C C . VAL A 1 87 ? -5.305 -4.534 2.465 1.00 94.75 87 VAL A C 1
ATOM 651 O O . VAL A 1 87 ? -5.725 -3.384 2.316 1.00 94.75 87 VAL A O 1
ATOM 654 N N . ILE A 1 88 ? -4.441 -4.904 3.396 1.00 95.06 88 ILE A N 1
ATOM 655 C CA . ILE A 1 88 ? -3.757 -3.966 4.260 1.00 95.06 88 ILE A CA 1
ATOM 656 C C . ILE A 1 88 ? -2.402 -3.662 3.637 1.00 95.06 88 ILE A C 1
ATOM 658 O O . ILE A 1 88 ? -1.692 -4.577 3.225 1.00 95.06 88 ILE A O 1
ATOM 662 N N . VAL A 1 89 ? -2.080 -2.376 3.547 1.00 94.50 89 VAL A N 1
ATOM 663 C CA . VAL A 1 89 ? -0.749 -1.877 3.210 1.00 94.50 89 VAL A CA 1
ATOM 664 C C . VAL A 1 89 ? -0.236 -1.127 4.425 1.00 94.50 89 VAL A C 1
ATOM 666 O O . VAL A 1 89 ? -0.797 -0.101 4.810 1.00 94.50 89 VAL A O 1
ATOM 669 N N . GLU A 1 90 ? 0.818 -1.647 5.023 1.00 94.69 90 GLU A N 1
ATOM 670 C CA . GLU A 1 90 ? 1.549 -1.001 6.100 1.00 94.69 90 GLU A CA 1
ATOM 671 C C . GLU A 1 90 ? 2.752 -0.265 5.532 1.00 94.69 90 GLU A C 1
ATOM 673 O O . GLU A 1 90 ? 3.492 -0.799 4.704 1.00 94.69 90 GLU A O 1
ATOM 678 N N . LEU A 1 91 ? 2.918 0.972 5.981 1.00 93.06 91 LEU A N 1
ATOM 679 C CA . LEU A 1 91 ? 4.026 1.844 5.647 1.00 93.06 91 LEU A CA 1
ATOM 680 C C . LEU A 1 91 ? 4.765 2.162 6.940 1.00 93.06 91 LEU A C 1
ATOM 682 O O . LEU A 1 91 ? 4.252 2.915 7.772 1.00 93.06 91 LEU A O 1
ATOM 686 N N . ASP A 1 92 ? 5.951 1.592 7.092 1.00 91.62 92 ASP A N 1
ATOM 687 C CA . ASP A 1 92 ? 6.850 1.900 8.194 1.00 91.62 92 ASP A CA 1
ATOM 688 C C . ASP A 1 92 ? 7.817 3.005 7.762 1.00 91.62 92 ASP A C 1
ATOM 690 O O . ASP A 1 92 ? 8.403 2.992 6.679 1.00 91.62 92 ASP A O 1
ATOM 694 N N . SER A 1 93 ? 7.943 4.031 8.593 1.00 85.44 93 SER A N 1
ATOM 695 C CA . SER A 1 93 ? 8.854 5.137 8.354 1.00 85.44 93 SER A CA 1
ATOM 696 C C . SER A 1 93 ? 9.401 5.657 9.680 1.00 85.44 93 SER A C 1
ATOM 698 O O . SER A 1 93 ? 8.731 5.571 10.708 1.00 85.44 93 SER A O 1
ATOM 700 N N . PRO A 1 94 ? 10.555 6.348 9.688 1.00 83.25 94 PRO A N 1
ATOM 701 C CA . PRO A 1 94 ? 11.072 6.971 10.909 1.00 83.25 94 PRO A CA 1
ATOM 702 C C . PRO A 1 94 ? 10.114 7.978 11.571 1.00 83.25 94 PRO A C 1
ATOM 704 O O . PRO A 1 94 ? 10.331 8.364 12.719 1.00 83.25 94 PRO A O 1
ATOM 707 N N . ALA A 1 95 ? 9.099 8.457 10.843 1.00 78.00 95 ALA A N 1
ATOM 708 C CA . ALA A 1 95 ? 8.080 9.363 11.360 1.00 78.00 95 ALA A CA 1
ATOM 709 C C . ALA A 1 95 ? 6.908 8.637 12.052 1.00 78.00 95 ALA A C 1
ATOM 711 O O . ALA A 1 95 ? 6.132 9.293 12.747 1.00 78.00 95 ALA A O 1
ATOM 712 N N . GLY A 1 96 ? 6.785 7.319 11.876 1.00 82.75 96 GLY A N 1
ATOM 713 C CA . GLY A 1 96 ? 5.705 6.488 12.397 1.00 82.75 96 GLY A CA 1
ATOM 714 C C . GLY A 1 96 ? 5.211 5.458 11.382 1.00 82.75 96 GLY A C 1
ATOM 715 O O . GLY A 1 96 ? 5.600 5.481 10.209 1.00 82.75 96 GLY A O 1
ATOM 716 N N . GLU A 1 97 ? 4.310 4.603 11.859 1.00 87.62 97 GLU A N 1
ATOM 717 C CA . GLU A 1 97 ? 3.688 3.518 11.104 1.00 87.62 97 GLU A CA 1
ATOM 718 C C . GLU A 1 97 ? 2.297 3.951 10.621 1.00 87.62 97 GLU A C 1
ATOM 720 O O . GLU A 1 97 ? 1.527 4.611 11.328 1.00 87.62 97 GLU A O 1
ATOM 725 N N . THR A 1 98 ? 1.959 3.612 9.381 1.00 88.94 98 THR A N 1
ATOM 726 C CA . THR A 1 98 ? 0.634 3.878 8.809 1.00 88.94 98 THR A CA 1
ATOM 727 C C . THR A 1 98 ? 0.065 2.615 8.196 1.00 88.94 98 THR A C 1
ATOM 729 O O . THR A 1 98 ? 0.653 2.047 7.283 1.00 88.94 98 THR A O 1
ATOM 732 N N . LEU A 1 99 ? -1.124 2.228 8.646 1.00 91.50 99 LEU A N 1
ATOM 733 C CA . LEU A 1 99 ? -1.896 1.127 8.091 1.00 91.50 99 LEU A CA 1
ATOM 734 C C . LEU A 1 99 ? -2.979 1.683 7.172 1.00 91.50 99 LEU A C 1
ATOM 736 O O . LEU A 1 99 ? -3.770 2.545 7.550 1.00 91.50 99 LEU A O 1
ATOM 740 N N . LEU A 1 100 ? -3.031 1.178 5.949 1.00 92.00 100 LEU A N 1
ATOM 741 C CA . LEU A 1 100 ? -4.007 1.566 4.940 1.00 92.00 100 LEU A CA 1
ATOM 742 C C . LEU A 1 100 ? -4.836 0.347 4.561 1.00 92.00 100 LEU A C 1
ATOM 744 O O . LEU A 1 100 ? -4.281 -0.698 4.231 1.00 92.00 100 LEU A O 1
ATOM 748 N N . GLN A 1 101 ? -6.158 0.482 4.563 1.00 92.62 101 GLN A N 1
ATOM 749 C CA . GLN A 1 101 ? -7.075 -0.599 4.222 1.00 92.62 101 GLN A CA 1
ATOM 750 C C . GLN A 1 101 ? -7.786 -0.323 2.900 1.00 92.62 101 GLN A C 1
ATOM 752 O O . GLN A 1 101 ? -8.717 0.481 2.828 1.00 92.62 101 GLN A O 1
ATOM 757 N N . PHE A 1 102 ? -7.435 -1.096 1.877 1.00 91.69 102 PHE A N 1
ATOM 758 C CA . PHE A 1 102 ? -8.040 -1.009 0.554 1.00 91.69 102 PHE A CA 1
ATOM 759 C C . PHE A 1 102 ? -9.036 -2.143 0.317 1.00 91.69 102 PHE A C 1
ATOM 761 O O . PHE A 1 102 ? -8.738 -3.296 0.633 1.00 91.69 102 PHE A O 1
ATOM 768 N N . PRO A 1 103 ? -10.188 -1.887 -0.324 1.00 90.25 103 PRO A N 1
ATOM 769 C CA . PRO A 1 103 ? -10.972 -2.965 -0.914 1.00 90.25 103 PRO A CA 1
ATOM 770 C C . PRO A 1 103 ? -10.110 -3.724 -1.932 1.00 90.25 103 PRO A C 1
ATOM 772 O O . PRO A 1 103 ? -9.569 -3.097 -2.841 1.00 90.25 103 PRO A O 1
ATOM 775 N N . THR A 1 104 ? -10.027 -5.057 -1.856 1.00 88.31 104 THR A N 1
ATOM 776 C CA . THR A 1 104 ? -9.159 -5.850 -2.759 1.00 88.31 104 THR A CA 1
ATOM 777 C C . THR A 1 104 ? -9.452 -5.571 -4.237 1.00 88.31 104 THR A C 1
ATOM 779 O O . THR A 1 104 ? -8.548 -5.450 -5.054 1.00 88.31 104 THR A O 1
ATOM 782 N N . ARG A 1 105 ? -10.730 -5.367 -4.585 1.00 86.00 105 ARG A N 1
ATOM 783 C CA . ARG A 1 105 ? -11.175 -5.030 -5.953 1.00 86.00 105 ARG A CA 1
ATOM 784 C C . ARG A 1 105 ? -10.619 -3.712 -6.505 1.00 86.00 105 ARG A C 1
ATOM 786 O O . ARG A 1 105 ? -10.747 -3.460 -7.696 1.00 86.00 105 ARG A O 1
ATOM 793 N N . ALA A 1 106 ? -10.107 -2.837 -5.645 1.00 81.00 106 ALA A N 1
ATOM 794 C CA . ALA A 1 106 ? -9.634 -1.516 -6.033 1.00 81.00 106 ALA A CA 1
ATOM 795 C C . ALA A 1 106 ? -8.143 -1.502 -6.414 1.00 81.00 106 ALA A C 1
ATOM 797 O O . ALA A 1 106 ? -7.686 -0.529 -7.006 1.00 81.00 106 ALA A O 1
ATOM 798 N N . ILE A 1 107 ? -7.410 -2.575 -6.101 1.00 76.38 107 ILE A N 1
ATOM 799 C CA . ILE A 1 107 ? -5.954 -2.688 -6.282 1.00 76.38 107 ILE A CA 1
ATOM 800 C C . ILE A 1 107 ? -5.560 -3.844 -7.225 1.00 76.38 107 ILE A C 1
ATOM 802 O O . ILE A 1 107 ? -4.530 -4.491 -7.038 1.00 76.38 107 ILE A O 1
ATOM 806 N N . GLN A 1 108 ? -6.399 -4.112 -8.233 1.00 66.44 108 GLN A N 1
ATOM 807 C CA . GLN A 1 108 ? -6.216 -5.189 -9.221 1.00 66.44 108 GLN A CA 1
ATOM 808 C C . GLN A 1 108 ? -5.413 -4.764 -10.455 1.00 66.44 108 GLN A C 1
ATOM 810 O O . GLN A 1 108 ? -5.575 -3.606 -10.905 1.00 66.44 108 GLN A O 1
#

Radius of gyration: 13.55 Å; chains: 1; bounding box: 29×32×44 Å

Foldseek 3Di:
DDKDKFKFWWWKFFDFPPGDTDIDTWIKIWIADPVCRQKIWIWIQDPVGIDIDIDGPVQLVVLLPAWDDDDQWIKHWDADPVRAIWMWIWGHDPRGIMIIIGRSVRSD

Secondary structure (DSSP, 8-state):
---EEEEEEEEEEEEETTTEEEEEEEEEEEEE-TTSTTEEEEEEEETTEEEEEEEEHHHHHHTTTS-B-SSSEEEEEEE-TTS-EEEEEEEEETTEEEEEEEEGGG--

pLDDT: mean 85.19, std 11.97, range [49.03, 97.06]